Protein AF-A0A8X6URY0-F1 (afdb_monomer)

Foldseek 3Di:
DVCVVVVHDPVVVVCCQCPVQVKDWDQADEDQDDDDPVRVVVVVVVVVVVVVVCVVDVCPVVPDDDDDDDDDDPDDPDDSVVRIDIGGPPDDGHYDHPDDD

Radius of gyration: 21.47 Å; Cα contacts (8 Å, |Δi|>4): 75; chains: 1; bounding box: 41×40×58 Å

Mean predicted aligned error: 8.89 Å

pLDDT: mean 87.48, std 9.93, range [47.62, 98.38]

Solvent-accessible surface area (backbone atoms only — not comparable to full-atom values): 6444 Å² total; per-residue (Å²): 103,73,31,67,78,66,75,44,54,64,63,58,52,48,47,47,38,47,66,78,59,44,34,46,79,43,50,36,45,76,36,84,66,87,74,54,70,68,61,48,52,52,51,48,54,56,47,52,55,53,48,52,50,43,71,74,34,90,58,49,75,78,71,66,82,86,87,85,88,78,88,88,68,98,68,83,94,71,59,66,76,80,49,51,45,80,40,54,71,92,59,74,73,53,76,39,64,54,82,76,130

Structure (mmCIF, N/CA/C/O backbone):
data_AF-A0A8X6URY0-F1
#
_entry.id   AF-A0A8X6URY0-F1
#
loop_
_atom_site.group_PDB
_atom_site.id
_atom_site.type_symbol
_atom_site.label_atom_id
_atom_site.label_alt_id
_atom_site.label_comp_id
_atom_site.label_asym_id
_atom_site.label_entity_id
_atom_site.label_seq_id
_atom_site.pdbx_PDB_ins_code
_atom_site.Cartn_x
_atom_site.Cartn_y
_atom_site.Cartn_z
_atom_site.occupancy
_atom_site.B_iso_or_equiv
_atom_site.auth_seq_id
_atom_site.auth_comp_id
_atom_site.auth_asym_id
_atom_site.auth_atom_id
_atom_site.pdbx_PDB_model_num
ATOM 1 N N . MET A 1 1 ? 14.956 -0.768 -29.115 1.00 71.38 1 MET A N 1
ATOM 2 C CA . MET A 1 1 ? 15.449 -0.031 -27.920 1.00 71.38 1 MET A CA 1
ATOM 3 C C . MET A 1 1 ? 15.527 1.470 -28.208 1.00 71.38 1 MET A C 1
ATOM 5 O O . MET A 1 1 ? 15.714 1.820 -29.358 1.00 71.38 1 MET A O 1
ATOM 9 N N . ILE A 1 2 ? 15.437 2.363 -27.203 1.00 83.38 2 ILE A N 1
ATOM 10 C CA . ILE A 1 2 ? 15.470 3.841 -27.403 1.00 83.38 2 ILE A CA 1
ATOM 11 C C . ILE A 1 2 ? 16.681 4.298 -28.240 1.00 83.38 2 ILE A C 1
ATOM 13 O O . ILE A 1 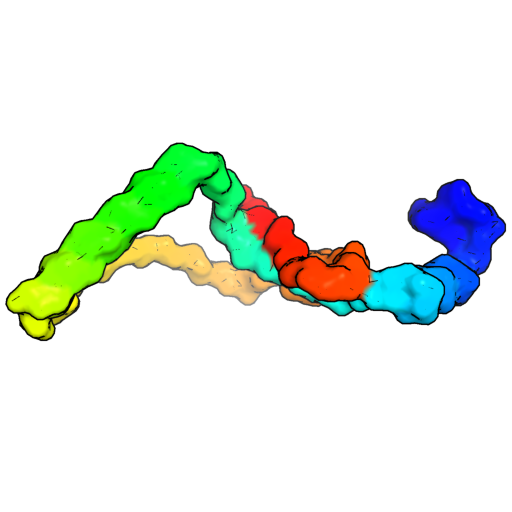2 ? 16.554 5.193 -29.066 1.00 83.38 2 ILE A O 1
ATOM 17 N N . ALA A 1 3 ? 17.841 3.662 -28.049 1.00 88.44 3 ALA A N 1
ATOM 18 C CA . ALA A 1 3 ? 19.056 3.934 -28.817 1.00 88.44 3 ALA A CA 1
ATOM 19 C C . ALA A 1 3 ? 18.894 3.658 -30.322 1.00 88.44 3 ALA A C 1
ATOM 21 O O . ALA A 1 3 ? 19.280 4.488 -31.135 1.00 88.44 3 ALA A O 1
ATOM 22 N N . GLU A 1 4 ? 18.247 2.551 -30.689 1.00 89.06 4 GLU A N 1
ATOM 23 C CA . GLU A 1 4 ? 17.947 2.206 -32.087 1.00 89.06 4 GLU A CA 1
ATOM 24 C C . GLU A 1 4 ? 16.890 3.147 -32.670 1.00 89.06 4 GLU A C 1
ATOM 26 O O . GLU A 1 4 ? 17.037 3.628 -33.786 1.00 89.06 4 GLU A O 1
ATOM 31 N N . SER A 1 5 ? 15.853 3.475 -31.890 1.00 90.75 5 SER A N 1
ATOM 32 C CA . SER A 1 5 ? 14.779 4.383 -32.314 1.00 90.75 5 SER A CA 1
ATOM 33 C C . SER A 1 5 ? 15.276 5.800 -32.608 1.00 90.75 5 SER A C 1
ATOM 35 O O . SER A 1 5 ? 14.699 6.489 -33.442 1.00 90.75 5 SER A O 1
ATOM 37 N N . LEU A 1 6 ? 16.324 6.241 -31.907 1.00 89.75 6 LEU A N 1
ATOM 38 C CA . LEU A 1 6 ? 16.928 7.565 -32.066 1.00 89.75 6 LEU A CA 1
ATOM 39 C C . LEU A 1 6 ? 18.211 7.539 -32.911 1.00 89.75 6 LEU A C 1
ATOM 41 O O . LEU A 1 6 ? 18.820 8.588 -33.095 1.00 89.75 6 LEU A O 1
ATOM 45 N N . ASN A 1 7 ? 18.632 6.367 -33.403 1.00 91.81 7 ASN A N 1
ATOM 46 C CA . ASN A 1 7 ? 19.911 6.151 -34.085 1.00 91.81 7 ASN A CA 1
ATOM 47 C C . ASN A 1 7 ? 21.117 6.751 -33.323 1.00 91.81 7 ASN A C 1
ATOM 49 O O . ASN A 1 7 ? 21.996 7.394 -33.895 1.00 91.81 7 ASN A O 1
ATOM 53 N N . MET A 1 8 ? 21.132 6.577 -31.999 1.00 92.06 8 MET A N 1
ATOM 54 C CA . MET A 1 8 ? 22.154 7.098 -31.086 1.00 92.06 8 MET A CA 1
ATOM 55 C C . MET A 1 8 ? 22.896 5.957 -30.394 1.00 92.06 8 MET A C 1
ATOM 57 O O . MET A 1 8 ? 22.346 4.879 -30.174 1.00 92.06 8 MET A O 1
ATOM 61 N N . SER A 1 9 ? 24.128 6.214 -29.951 1.00 93.62 9 SER A N 1
ATOM 62 C CA . SER A 1 9 ? 24.834 5.258 -29.095 1.00 93.62 9 SER A CA 1
ATOM 63 C C . SER A 1 9 ? 24.127 5.097 -27.739 1.00 93.62 9 SER A C 1
ATOM 65 O O . SER A 1 9 ? 23.539 6.041 -27.200 1.00 93.62 9 SER A O 1
ATOM 67 N N . VAL A 1 10 ? 24.225 3.906 -27.142 1.00 90.44 10 VAL A N 1
ATOM 68 C CA . VAL A 1 10 ? 23.673 3.623 -25.803 1.00 90.44 10 VAL A CA 1
ATOM 69 C C . VAL A 1 10 ? 24.252 4.572 -24.747 1.00 90.44 10 VAL A C 1
ATOM 71 O O . VAL A 1 10 ? 23.518 5.024 -23.867 1.00 90.44 10 VAL A O 1
ATOM 74 N N . GLY A 1 11 ? 25.541 4.915 -24.861 1.00 91.88 11 GLY A N 1
ATOM 75 C CA . GLY A 1 11 ? 26.208 5.884 -23.988 1.00 91.88 11 GLY A CA 1
ATOM 76 C C . GLY A 1 11 ? 25.594 7.277 -24.108 1.00 91.88 11 GLY A C 1
ATOM 77 O O . GLY A 1 11 ? 25.202 7.858 -23.101 1.00 91.88 11 GLY A O 1
ATOM 78 N N . SER A 1 12 ? 25.388 7.765 -25.334 1.00 91.69 12 SER A N 1
ATOM 79 C CA . SER A 1 12 ? 24.755 9.068 -25.585 1.00 91.69 12 SER A CA 1
ATOM 80 C C . SER A 1 12 ? 23.327 9.131 -25.034 1.00 91.69 12 SER A C 1
ATOM 82 O O . SER A 1 12 ? 22.942 10.131 -24.430 1.00 91.69 12 SER A O 1
ATOM 84 N N . VAL A 1 13 ? 22.543 8.056 -25.184 1.00 91.38 13 VAL A N 1
ATOM 85 C CA . VAL A 1 13 ? 21.202 7.962 -24.581 1.00 91.38 13 VAL A CA 1
ATOM 86 C C . VAL A 1 13 ? 21.283 7.957 -23.057 1.00 91.38 13 VAL A C 1
ATOM 88 O O . VAL A 1 13 ? 20.459 8.594 -22.403 1.00 91.38 13 VAL A O 1
ATOM 91 N N . PHE A 1 14 ? 22.258 7.258 -22.471 1.00 90.19 14 PHE A N 1
ATOM 92 C CA . PHE A 1 14 ? 22.448 7.240 -21.025 1.00 90.19 14 PHE A CA 1
ATOM 93 C C . PHE A 1 14 ? 22.741 8.643 -20.487 1.00 90.19 14 PHE A C 1
ATOM 95 O O . PHE A 1 14 ? 21.980 9.096 -19.633 1.00 90.19 14 PHE A O 1
ATOM 102 N N . THR A 1 15 ? 23.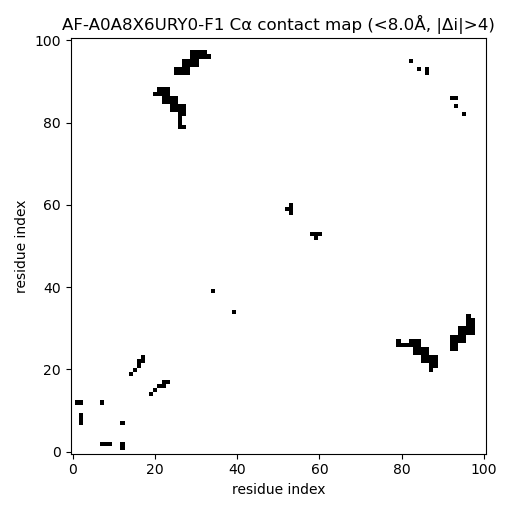739 9.335 -21.047 1.00 93.06 15 THR A N 1
ATOM 103 C CA . THR A 1 15 ? 24.130 10.709 -20.694 1.00 93.06 15 THR A CA 1
ATOM 104 C C . THR A 1 15 ? 22.950 11.666 -20.809 1.00 93.06 15 THR A C 1
ATOM 106 O O . THR A 1 15 ? 22.575 12.292 -19.822 1.00 93.06 15 THR A O 1
ATOM 109 N N . LYS A 1 16 ? 22.258 11.693 -21.959 1.00 90.12 16 LYS A N 1
ATOM 110 C CA . LYS A 1 16 ? 21.069 12.542 -22.160 1.00 90.12 16 LYS A CA 1
ATOM 111 C C . LYS A 1 16 ? 20.006 12.289 -21.088 1.00 90.12 16 LYS A C 1
ATOM 113 O O . LYS A 1 16 ? 19.336 13.197 -20.604 1.00 90.12 16 LYS A O 1
ATOM 118 N N . MET A 1 17 ? 19.823 11.029 -20.710 1.00 89.62 17 MET A N 1
ATOM 119 C CA . MET A 1 17 ? 18.782 10.641 -19.774 1.00 89.62 17 MET A CA 1
ATOM 120 C C . MET A 1 17 ? 19.137 10.970 -18.323 1.00 89.62 17 MET A C 1
ATOM 122 O O . MET A 1 17 ? 18.236 11.335 -17.571 1.00 89.62 17 MET A O 1
ATOM 126 N N . THR A 1 18 ? 20.402 10.842 -17.919 1.00 90.19 18 THR A N 1
ATOM 127 C CA . THR A 1 18 ? 20.851 11.101 -16.541 1.00 90.19 18 THR A CA 1
ATOM 128 C C . THR A 1 18 ? 21.281 12.538 -16.291 1.00 90.19 18 THR A C 1
ATOM 130 O O . THR A 1 18 ? 21.071 13.023 -15.185 1.00 90.19 18 THR A O 1
ATOM 133 N N . GLU A 1 19 ? 21.857 13.216 -17.278 1.00 91.44 19 GLU A N 1
ATOM 134 C CA . GLU A 1 19 ? 22.425 14.559 -17.124 1.00 91.44 19 GLU A CA 1
ATOM 135 C C . GLU A 1 19 ? 21.418 15.621 -17.565 1.00 91.44 19 GLU A C 1
ATOM 137 O O . GLU A 1 19 ? 20.983 16.427 -16.740 1.00 91.44 19 GLU A O 1
ATOM 142 N N . ASP A 1 20 ? 20.945 15.554 -18.812 1.00 91.38 20 ASP A N 1
ATOM 143 C CA . ASP A 1 20 ? 20.034 16.570 -19.352 1.00 91.38 20 ASP A CA 1
ATOM 144 C C . ASP A 1 20 ? 18.624 16.427 -18.770 1.00 91.38 20 ASP A C 1
ATOM 146 O O . ASP A 1 20 ? 18.026 17.388 -18.288 1.00 91.38 20 ASP A O 1
ATOM 150 N N . LEU A 1 21 ? 18.081 15.203 -18.786 1.00 89.56 21 LEU A N 1
ATOM 151 C CA . LEU A 1 21 ? 16.724 14.918 -18.303 1.00 89.56 21 LEU A CA 1
ATOM 152 C C . LEU A 1 21 ? 16.671 14.556 -16.813 1.00 89.56 21 LEU A C 1
ATOM 154 O O . LEU A 1 21 ? 15.578 14.384 -16.264 1.00 89.56 21 LEU A O 1
ATOM 158 N N . LYS A 1 22 ? 17.833 14.396 -16.166 1.00 90.62 22 LYS A N 1
ATOM 159 C CA . LYS A 1 22 ? 17.980 14.072 -14.735 1.00 90.62 22 LYS A CA 1
ATOM 160 C C . LYS A 1 22 ? 17.195 12.832 -14.277 1.00 90.62 22 LYS A C 1
ATOM 162 O O . LYS A 1 22 ? 16.856 12.690 -13.100 1.00 90.62 22 LYS A O 1
ATOM 167 N N . LYS A 1 23 ? 16.889 11.902 -1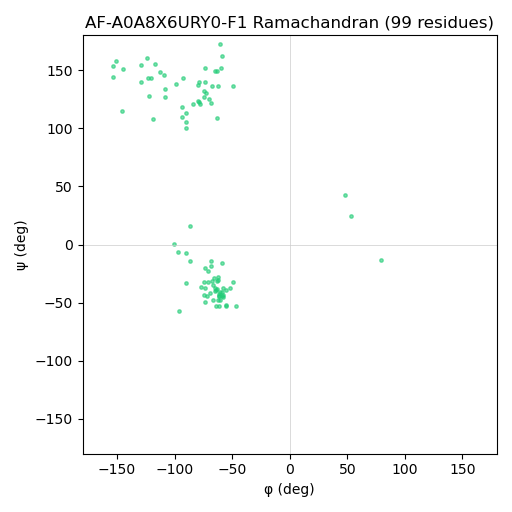5.186 1.00 89.38 23 LYS A N 1
ATOM 168 C CA . LYS A 1 23 ? 16.095 10.707 -14.882 1.00 89.38 23 LYS A CA 1
ATOM 169 C C . LYS A 1 23 ? 16.902 9.703 -14.073 1.00 89.38 23 LYS A C 1
ATOM 171 O O . LYS A 1 23 ? 18.059 9.412 -14.373 1.00 89.38 23 LYS A O 1
ATOM 176 N N . LYS A 1 24 ? 16.242 9.086 -13.095 1.00 86.69 24 LYS A N 1
ATOM 177 C CA . LYS A 1 24 ? 16.812 8.030 -12.249 1.00 86.69 24 LYS A CA 1
ATOM 178 C C . LYS A 1 24 ? 16.181 6.690 -12.599 1.00 86.69 24 LYS A C 1
ATOM 180 O O . LYS A 1 24 ? 15.005 6.627 -12.943 1.00 86.69 24 LYS A O 1
ATOM 185 N N . LYS A 1 25 ? 16.950 5.604 -12.516 1.00 86.25 25 LYS A N 1
ATOM 186 C CA . LYS A 1 25 ? 16.410 4.246 -12.648 1.00 86.25 25 LYS A CA 1
ATOM 187 C C . LYS A 1 25 ? 16.010 3.749 -11.260 1.00 86.25 25 LYS A C 1
ATOM 189 O O . LYS A 1 25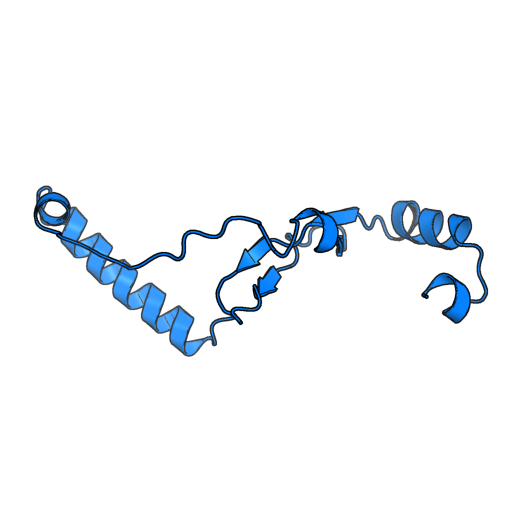 ? 16.878 3.587 -10.408 1.00 86.25 25 LYS A O 1
ATOM 194 N N . LEU A 1 26 ? 14.716 3.547 -11.026 1.00 85.44 26 LEU A N 1
ATOM 195 C CA . LEU A 1 26 ? 14.179 3.084 -9.745 1.00 85.44 26 LEU A CA 1
ATOM 196 C C . LEU A 1 26 ? 13.421 1.772 -9.943 1.00 85.44 26 LEU A C 1
ATOM 198 O O . LEU A 1 26 ? 12.741 1.587 -10.947 1.00 85.44 26 LEU A O 1
ATOM 202 N N . CYS A 1 27 ? 13.530 0.866 -8.972 1.00 83.88 27 CYS A N 1
ATOM 203 C CA . CYS A 1 27 ? 12.677 -0.322 -8.931 1.00 83.88 27 CYS A CA 1
ATOM 204 C C . CYS A 1 27 ? 11.233 0.094 -8.648 1.00 83.88 27 CYS A C 1
ATOM 206 O O . CYS A 1 27 ? 10.997 0.928 -7.762 1.00 83.88 27 CYS A O 1
ATOM 208 N N . ALA A 1 28 ? 10.287 -0.499 -9.375 1.00 84.38 28 ALA A N 1
ATOM 209 C CA . ALA A 1 28 ? 8.879 -0.300 -9.102 1.00 84.38 28 ALA A CA 1
ATOM 210 C C . ALA A 1 28 ? 8.510 -0.829 -7.708 1.00 84.38 28 ALA A C 1
ATOM 212 O O . ALA A 1 28 ? 9.104 -1.771 -7.174 1.00 84.38 28 ALA A O 1
ATOM 213 N N . ARG A 1 29 ? 7.519 -0.191 -7.091 1.00 85.00 29 ARG A N 1
ATOM 214 C CA . ARG A 1 29 ? 6.826 -0.723 -5.925 1.00 85.00 29 ARG A CA 1
ATOM 215 C C . ARG A 1 29 ? 5.806 -1.741 -6.421 1.00 85.00 29 ARG A C 1
ATOM 217 O O . ARG A 1 29 ? 4.947 -1.398 -7.231 1.00 85.00 29 ARG A O 1
ATOM 224 N N . PHE A 1 30 ? 5.898 -2.966 -5.924 1.00 82.56 30 PHE A N 1
ATOM 225 C CA . PHE A 1 30 ? 4.881 -3.975 -6.185 1.00 82.56 30 PHE A CA 1
ATOM 226 C C . PHE A 1 30 ? 3.621 -3.660 -5.395 1.00 82.56 30 PHE A C 1
ATOM 228 O O . PHE A 1 30 ? 3.688 -3.366 -4.201 1.00 82.56 30 PHE A O 1
ATOM 235 N N . VAL A 1 31 ? 2.490 -3.677 -6.092 1.00 84.06 31 VAL A N 1
ATOM 236 C CA . VAL A 1 31 ? 1.155 -3.537 -5.512 1.00 84.06 31 VAL A CA 1
ATOM 237 C C . VAL A 1 31 ? 0.320 -4.759 -5.908 1.00 84.06 31 VAL A C 1
ATOM 239 O O . VAL A 1 31 ? 0.485 -5.248 -7.027 1.00 84.06 31 VAL A O 1
ATOM 242 N N . PRO A 1 32 ? -0.557 -5.275 -5.030 1.00 83.00 32 PRO A N 1
ATOM 243 C CA . PRO A 1 32 ? -1.409 -6.416 -5.370 1.00 83.00 32 PRO A CA 1
ATOM 244 C C . PRO A 1 32 ? -2.394 -6.110 -6.503 1.00 83.00 32 PRO A C 1
ATOM 246 O O . PRO A 1 32 ? -2.616 -6.938 -7.376 1.00 83.00 32 PRO A O 1
ATOM 249 N N . HIS A 1 33 ? -2.960 -4.900 -6.513 1.00 85.50 33 HIS A N 1
ATOM 250 C CA . HIS A 1 33 ? -3.927 -4.475 -7.517 1.00 85.50 33 HIS A CA 1
ATOM 251 C C . HIS A 1 33 ? -3.917 -2.954 -7.689 1.00 85.50 33 HIS A C 1
ATOM 253 O O . HIS A 1 33 ? -3.589 -2.212 -6.757 1.00 85.50 33 HIS A O 1
ATOM 259 N N . THR A 1 34 ? -4.304 -2.482 -8.874 1.00 89.50 34 THR A N 1
ATOM 260 C CA . THR A 1 34 ? -4.559 -1.057 -9.109 1.00 89.50 34 THR A CA 1
ATOM 261 C C . THR A 1 34 ? -6.023 -0.776 -8.813 1.00 89.50 34 THR A C 1
ATOM 263 O O . THR A 1 34 ? -6.892 -1.128 -9.599 1.00 89.50 34 THR A O 1
ATOM 266 N N . LEU A 1 35 ? -6.294 -0.138 -7.677 1.00 91.06 35 LEU A N 1
ATOM 267 C CA . LEU A 1 35 ? -7.662 0.165 -7.260 1.00 91.06 35 LEU A CA 1
ATOM 268 C C . LEU A 1 35 ? -8.263 1.327 -8.085 1.00 91.06 35 LEU A C 1
ATOM 270 O O . LEU A 1 35 ? -7.611 2.380 -8.195 1.00 91.06 35 LEU A O 1
ATOM 274 N N . PRO A 1 36 ? -9.497 1.185 -8.609 1.00 94.06 36 PRO A N 1
ATOM 275 C CA . PRO A 1 36 ? -10.319 2.296 -9.089 1.00 94.06 36 PRO A CA 1
ATOM 276 C C . PRO A 1 36 ? -10.596 3.325 -7.983 1.00 94.06 36 PRO A C 1
ATOM 278 O O . PRO A 1 36 ? -10.441 3.029 -6.798 1.00 94.06 36 PRO A O 1
ATOM 281 N N . SER A 1 37 ? -11.004 4.540 -8.360 1.00 95.69 37 SER A N 1
ATOM 282 C CA . SER A 1 37 ? -11.261 5.631 -7.404 1.00 95.69 37 SER A CA 1
ATOM 283 C C . SER A 1 37 ? -12.327 5.269 -6.367 1.00 95.69 37 SER A C 1
ATOM 285 O O . SER A 1 37 ? -12.079 5.425 -5.180 1.00 95.69 37 SER A O 1
ATOM 287 N N . GLU A 1 38 ? -13.434 4.662 -6.796 1.00 96.81 38 GLU A N 1
ATOM 288 C CA . GLU A 1 38 ? -14.521 4.218 -5.913 1.00 96.81 38 GLU A CA 1
ATOM 289 C C . GLU A 1 38 ? -14.041 3.223 -4.839 1.00 96.81 38 GLU A C 1
ATOM 291 O O . GLU A 1 38 ? -14.313 3.388 -3.653 1.00 96.81 38 GLU A O 1
ATOM 296 N N . GLN A 1 39 ? -13.224 2.231 -5.217 1.00 96.56 39 GLN A N 1
ATOM 297 C CA . GLN A 1 39 ? -12.651 1.282 -4.251 1.00 96.56 39 GLN A CA 1
ATOM 298 C C . GLN A 1 39 ? -11.686 1.957 -3.267 1.00 96.56 39 GLN A C 1
ATOM 300 O O . GLN A 1 39 ? -11.520 1.485 -2.143 1.00 96.56 39 GLN A O 1
ATOM 305 N N . LYS A 1 40 ? -11.017 3.045 -3.668 1.00 96.19 40 LYS A N 1
ATOM 306 C CA . LYS A 1 40 ? -10.168 3.822 -2.753 1.00 96.19 40 LYS A CA 1
ATOM 307 C C . LYS A 1 40 ? -11.012 4.596 -1.753 1.00 96.19 40 LYS A C 1
ATOM 309 O O . LYS A 1 40 ? -10.679 4.571 -0.576 1.00 96.19 40 LYS A O 1
ATOM 314 N N . GLU A 1 41 ? -12.080 5.237 -2.213 1.00 97.88 41 GLU A N 1
ATOM 315 C CA . GLU A 1 41 ? -13.010 5.981 -1.359 1.00 97.88 41 GLU A CA 1
ATOM 316 C C . GLU A 1 41 ? -13.661 5.057 -0.333 1.00 97.88 41 GLU A C 1
ATOM 318 O O . GLU A 1 41 ? -13.581 5.326 0.862 1.00 97.88 41 GLU A O 1
ATOM 323 N N . HIS A 1 42 ? -14.166 3.898 -0.766 1.00 97.88 42 HIS A N 1
ATOM 324 C CA . HIS A 1 42 ? -14.717 2.899 0.150 1.00 97.88 42 HIS A CA 1
ATOM 325 C C . HIS A 1 42 ? -13.684 2.432 1.184 1.00 97.88 42 HIS A C 1
ATOM 327 O O . HIS A 1 42 ? -14.000 2.271 2.359 1.00 97.88 42 HIS A O 1
ATOM 333 N N . ARG A 1 43 ? -12.425 2.217 0.778 1.00 97.50 43 ARG A N 1
ATOM 334 C CA . ARG A 1 43 ? -11.361 1.838 1.721 1.00 97.50 43 ARG A CA 1
ATOM 335 C C . ARG A 1 43 ? -11.056 2.936 2.732 1.00 97.50 43 ARG A C 1
ATOM 337 O O . ARG A 1 43 ? -10.743 2.592 3.867 1.00 97.50 43 ARG A O 1
ATOM 344 N N . ILE A 1 44 ? -11.090 4.206 2.328 1.00 98.06 44 ILE A N 1
ATOM 345 C CA . ILE A 1 44 ? -10.890 5.337 3.241 1.00 98.06 44 ILE A CA 1
ATOM 346 C C . ILE A 1 44 ? -12.020 5.350 4.267 1.00 98.06 44 ILE A C 1
ATOM 348 O O . ILE A 1 44 ? -11.720 5.251 5.450 1.00 98.06 44 ILE A O 1
ATOM 352 N N . ALA A 1 45 ? -13.276 5.324 3.814 1.00 98.31 45 ALA A N 1
ATOM 353 C CA . ALA A 1 45 ? -14.444 5.327 4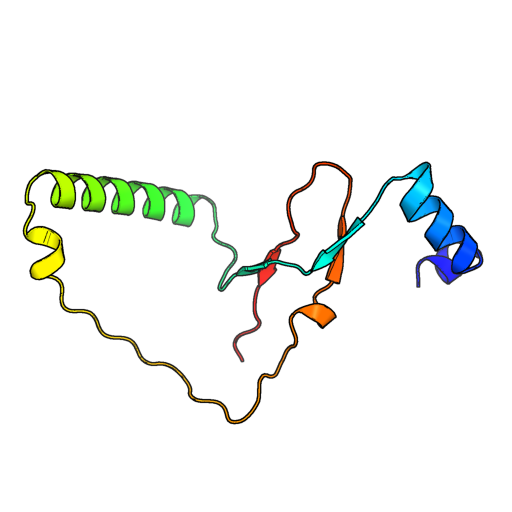.694 1.00 98.31 45 ALA A CA 1
ATOM 354 C C . ALA A 1 45 ? -14.402 4.179 5.719 1.00 98.31 45 ALA A C 1
ATOM 356 O O . ALA A 1 45 ? -14.425 4.418 6.921 1.00 98.31 45 ALA A O 1
ATOM 357 N N . SER A 1 46 ? -14.197 2.933 5.270 1.00 97.81 46 SER A N 1
ATOM 358 C CA . SER A 1 46 ? -14.089 1.796 6.198 1.00 97.81 46 SER A CA 1
ATOM 359 C C . SER A 1 46 ? -12.901 1.910 7.160 1.00 97.81 46 SER A C 1
ATOM 361 O O . SER A 1 46 ? -12.957 1.383 8.265 1.00 97.81 46 SER A O 1
ATOM 363 N N . SER A 1 47 ? -11.803 2.554 6.750 1.00 97.88 47 SER A N 1
ATOM 364 C CA . SER A 1 47 ? -10.649 2.749 7.637 1.00 97.88 47 SER A CA 1
ATOM 365 C C . SER A 1 47 ? -10.931 3.812 8.694 1.00 97.88 47 SER A C 1
ATOM 367 O O . SER A 1 47 ? -10.502 3.641 9.829 1.00 97.88 47 SER A O 1
ATOM 369 N N . GLU A 1 48 ? -11.644 4.883 8.343 1.00 98.38 48 GLU A N 1
ATOM 370 C CA . GLU A 1 48 ? -12.070 5.923 9.287 1.00 98.38 48 GLU A CA 1
ATOM 371 C C . GLU A 1 48 ? -12.981 5.336 10.372 1.00 98.38 48 GLU A C 1
ATOM 373 O O . GLU A 1 48 ? -12.728 5.562 11.555 1.00 98.38 48 GLU A O 1
ATOM 378 N N . ASP A 1 49 ? -13.941 4.488 9.991 1.00 97.81 49 ASP A N 1
ATOM 379 C CA . ASP A 1 49 ? -14.820 3.788 10.936 1.00 97.81 49 ASP A CA 1
ATOM 380 C C . ASP A 1 49 ? -14.033 2.872 11.891 1.00 97.81 49 ASP A C 1
ATOM 382 O O . ASP A 1 49 ? -14.256 2.872 13.103 1.00 97.81 49 ASP A O 1
ATOM 386 N N . LEU A 1 50 ? -13.073 2.102 11.360 1.00 97.38 50 LEU A N 1
ATOM 387 C CA . LEU A 1 50 ? -12.231 1.211 12.166 1.00 97.38 50 LEU A CA 1
ATOM 388 C C . LEU A 1 50 ? -11.308 1.977 13.122 1.00 97.38 50 LEU A C 1
ATOM 390 O O . LEU A 1 50 ? -11.045 1.495 14.223 1.00 97.38 50 LEU A O 1
ATOM 394 N N . ILE A 1 51 ? -10.808 3.145 12.709 1.00 97.69 51 ILE A N 1
ATOM 395 C CA . ILE A 1 51 ? -10.001 4.018 13.570 1.00 97.69 51 ILE A CA 1
ATOM 396 C C . ILE A 1 51 ? -10.867 4.562 14.705 1.00 97.69 51 ILE A C 1
ATOM 398 O O . ILE A 1 51 ? -10.468 4.447 15.860 1.00 97.69 51 ILE A O 1
ATOM 402 N N . ALA A 1 52 ? -12.066 5.066 14.402 1.00 97.94 52 ALA A N 1
ATOM 403 C CA . ALA A 1 52 ? -12.985 5.568 15.421 1.00 97.94 52 ALA A CA 1
ATOM 404 C C . ALA A 1 52 ? -13.342 4.489 16.460 1.00 97.94 52 ALA A C 1
ATOM 406 O O . ALA A 1 52 ? -13.288 4.750 17.659 1.00 97.94 52 ALA A O 1
ATOM 407 N N . ALA A 1 53 ? -13.618 3.258 16.014 1.00 96.44 53 ALA A N 1
ATOM 408 C CA . ALA A 1 53 ? -13.887 2.132 16.910 1.00 96.44 53 ALA A CA 1
ATOM 409 C C . ALA A 1 53 ? -12.681 1.776 17.802 1.00 96.44 53 ALA A C 1
ATOM 411 O O . ALA A 1 53 ? -12.847 1.449 18.977 1.00 96.44 53 ALA A O 1
ATOM 412 N N . ALA A 1 54 ? -11.462 1.851 17.258 1.00 96.69 54 ALA A N 1
ATOM 413 C CA . ALA A 1 54 ? -10.239 1.597 18.014 1.00 96.69 54 ALA A CA 1
ATOM 414 C C . ALA A 1 54 ? -9.918 2.708 19.030 1.00 96.69 54 ALA A C 1
ATOM 416 O O . ALA A 1 54 ? -9.351 2.418 20.083 1.00 96.69 54 ALA A O 1
ATOM 417 N N . ASP A 1 55 ? -10.273 3.956 18.719 1.00 97.19 55 ASP A N 1
ATOM 418 C CA . ASP A 1 55 ? -10.109 5.098 19.622 1.00 97.19 55 ASP A CA 1
ATOM 419 C C . ASP A 1 55 ? -11.145 5.081 20.761 1.00 97.19 55 ASP A C 1
ATOM 421 O O . ASP A 1 55 ? -10.841 5.511 21.876 1.00 97.19 55 ASP A O 1
ATOM 425 N N . GLU A 1 56 ? -12.353 4.566 20.506 1.00 97.75 56 GLU A N 1
ATOM 426 C CA . GLU A 1 56 ? -13.421 4.445 21.506 1.00 97.75 56 GLU A CA 1
ATOM 427 C C . GLU A 1 56 ? -13.160 3.314 22.516 1.00 97.75 56 GLU A C 1
ATOM 429 O O . GLU A 1 56 ? -13.327 3.516 23.722 1.00 97.75 56 GLU A O 1
ATOM 434 N N . ASP A 1 57 ? -12.717 2.139 22.053 1.00 96.94 57 ASP A N 1
ATOM 435 C CA . ASP A 1 57 ? -12.404 0.993 22.914 1.00 96.94 57 ASP A CA 1
ATOM 436 C C . ASP A 1 57 ? -10.923 0.574 22.807 1.00 96.94 57 ASP A C 1
ATOM 438 O O . ASP A 1 57 ? -10.525 -0.101 21.851 1.00 96.94 57 ASP A O 1
ATOM 442 N N . PRO A 1 58 ? -10.106 0.831 23.851 1.00 95.00 58 PRO A N 1
ATOM 443 C CA . PRO A 1 58 ? -8.712 0.386 23.912 1.00 95.00 58 PRO A CA 1
ATOM 444 C C . PRO A 1 58 ? -8.510 -1.136 23.803 1.00 95.00 58 PRO A C 1
ATOM 446 O O . PRO A 1 58 ? -7.383 -1.601 23.598 1.00 95.00 58 PRO A O 1
ATOM 449 N N . ASN A 1 59 ? -9.559 -1.943 23.994 1.00 96.62 59 ASN A N 1
ATOM 450 C CA . ASN A 1 59 ? -9.514 -3.394 23.838 1.00 96.62 59 ASN A CA 1
ATOM 451 C C . ASN A 1 59 ? -10.009 -3.887 22.477 1.00 96.62 59 ASN A C 1
ATOM 453 O O . ASN A 1 59 ? -9.817 -5.073 22.203 1.00 96.62 59 ASN A O 1
ATOM 457 N N . PHE A 1 60 ? -10.547 -3.023 21.611 1.00 96.75 60 PHE A N 1
ATOM 458 C CA . PHE A 1 60 ? -11.101 -3.385 20.304 1.00 96.75 60 PHE A CA 1
ATOM 459 C C . PHE A 1 60 ? -10.169 -4.324 19.528 1.00 96.75 60 PHE A C 1
ATOM 461 O O . PHE A 1 60 ? -10.539 -5.450 19.194 1.00 96.75 60 PHE A O 1
ATOM 468 N N . LEU A 1 61 ? -8.900 -3.932 19.367 1.00 96.62 61 LEU A N 1
ATOM 469 C CA . LEU A 1 61 ? -7.901 -4.726 18.644 1.00 96.62 61 LEU A CA 1
ATOM 470 C C . LEU A 1 61 ? -7.615 -6.098 19.275 1.00 96.62 61 LEU A C 1
ATOM 472 O O . LEU A 1 61 ? -7.256 -7.028 18.559 1.00 96.62 61 LEU A O 1
ATOM 476 N N . LYS A 1 62 ? -7.777 -6.254 20.595 1.00 96.75 62 LYS A N 1
ATOM 477 C CA . LYS A 1 62 ? -7.544 -7.533 21.293 1.00 96.75 62 LYS A CA 1
ATOM 478 C C . LYS A 1 62 ? -8.650 -8.552 21.031 1.00 96.75 62 LYS A C 1
ATOM 480 O O . LYS A 1 62 ? -8.439 -9.740 21.255 1.00 96.75 62 LYS A O 1
ATOM 485 N N . THR A 1 63 ? -9.820 -8.093 20.595 1.00 96.50 63 THR A N 1
ATOM 486 C CA . THR A 1 63 ? -10.968 -8.957 20.287 1.00 96.50 63 THR A CA 1
ATOM 487 C C . THR A 1 63 ? -10.943 -9.491 18.856 1.00 96.50 63 THR A C 1
ATOM 489 O O . THR A 1 63 ? -11.661 -10.440 18.542 1.00 96.50 63 THR A O 1
ATOM 492 N N . ILE A 1 64 ? -10.105 -8.916 17.988 1.00 96.50 64 ILE A N 1
ATOM 493 C CA . ILE A 1 64 ? -10.039 -9.282 16.575 1.00 96.50 64 ILE A CA 1
ATOM 494 C C . ILE A 1 64 ? -9.260 -10.589 16.415 1.00 96.50 64 ILE A C 1
ATOM 496 O O . ILE A 1 64 ? -8.073 -10.672 16.726 1.00 96.50 64 ILE A O 1
ATOM 500 N N . VAL A 1 65 ? -9.921 -11.597 15.848 1.00 96.81 65 VAL A N 1
ATOM 501 C CA . VAL A 1 65 ? -9.291 -12.828 15.359 1.00 96.81 65 VAL A CA 1
ATOM 502 C C . VAL A 1 65 ? -9.316 -12.790 13.833 1.00 96.81 65 VAL A C 1
ATOM 504 O O . VAL A 1 65 ? -10.371 -12.585 13.239 1.00 96.81 65 VAL A O 1
ATOM 507 N N . THR A 1 66 ? -8.160 -12.972 13.195 1.00 97.25 66 THR A N 1
ATOM 508 C CA . THR A 1 66 ? -8.024 -12.968 11.730 1.00 97.25 66 THR A CA 1
ATOM 509 C C . THR A 1 66 ? -7.271 -14.204 11.246 1.00 97.25 66 THR A C 1
ATOM 511 O O . THR A 1 66 ? -6.473 -14.782 11.985 1.00 97.25 66 THR A O 1
ATOM 514 N N . GLY A 1 67 ? -7.526 -14.604 10.005 1.00 96.25 67 GLY A N 1
ATOM 515 C CA . GLY A 1 67 ? -6.852 -15.702 9.325 1.00 96.25 67 GLY A CA 1
ATOM 516 C C . GLY A 1 67 ? -6.894 -15.484 7.816 1.00 96.25 67 GLY A C 1
ATOM 517 O O . GLY A 1 67 ? -7.868 -14.941 7.300 1.00 96.25 67 GLY A O 1
ATOM 518 N N . ASP A 1 68 ? -5.825 -15.882 7.131 1.00 95.94 68 ASP A N 1
ATOM 519 C CA . ASP A 1 68 ? -5.711 -15.866 5.672 1.00 95.94 68 ASP A CA 1
ATOM 520 C C . ASP A 1 68 ? -4.760 -16.989 5.235 1.00 95.94 68 ASP A C 1
ATOM 522 O O . ASP A 1 68 ? -3.931 -17.461 6.024 1.00 95.94 68 ASP A O 1
ATOM 526 N N . GLU A 1 69 ? -4.875 -17.419 3.986 1.00 93.88 69 GLU A N 1
ATOM 527 C CA . GLU A 1 69 ? -4.044 -18.472 3.410 1.00 93.88 69 GLU A CA 1
ATOM 528 C C . GLU A 1 69 ? -2.911 -17.863 2.580 1.00 93.88 69 GLU A C 1
ATOM 530 O O . GLU A 1 69 ? -3.094 -16.914 1.820 1.00 93.88 69 GLU A O 1
ATOM 535 N N . SER A 1 70 ? -1.707 -18.424 2.702 1.00 86.25 70 SER A N 1
ATOM 536 C CA . SER A 1 70 ? -0.552 -17.992 1.916 1.00 86.25 70 SER A CA 1
ATOM 537 C C . SER A 1 70 ? 0.116 -19.182 1.247 1.00 86.25 70 SER A C 1
ATOM 539 O O . SER A 1 70 ? 0.282 -20.244 1.847 1.00 86.25 70 SER A O 1
ATOM 541 N N . TRP A 1 71 ? 0.532 -18.993 -0.004 1.00 85.69 71 TRP A N 1
ATOM 542 C CA . TRP A 1 71 ? 1.285 -19.995 -0.749 1.00 85.69 71 TRP A CA 1
ATOM 543 C C . TRP A 1 71 ? 2.756 -19.998 -0.320 1.00 85.69 71 TRP A C 1
ATOM 545 O O . TRP A 1 71 ? 3.459 -18.995 -0.461 1.00 85.69 71 TRP A O 1
ATOM 555 N N . CYS A 1 72 ? 3.252 -21.149 0.133 1.00 83.88 72 CYS A N 1
ATOM 556 C CA . CYS A 1 72 ? 4.675 -21.375 0.391 1.00 83.88 72 CYS A CA 1
ATOM 557 C C . CYS A 1 72 ? 5.354 -21.908 -0.876 1.00 83.88 72 CYS A C 1
ATOM 559 O O . CYS A 1 72 ? 5.245 -23.089 -1.198 1.00 8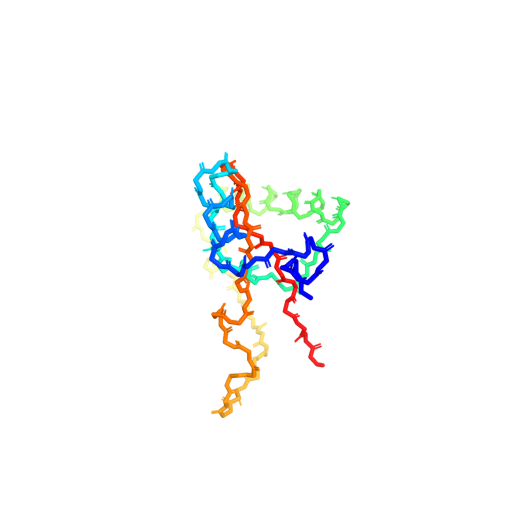3.88 72 CYS A O 1
ATOM 561 N N . LEU A 1 73 ? 6.038 -21.026 -1.607 1.00 82.56 73 LEU A N 1
ATOM 562 C CA . LEU A 1 73 ? 6.777 -21.385 -2.820 1.00 82.56 73 LEU A CA 1
ATOM 563 C C . LEU A 1 73 ? 8.240 -21.716 -2.499 1.00 82.56 73 LEU A C 1
ATOM 565 O O . LEU A 1 73 ? 8.869 -21.045 -1.685 1.00 82.56 73 LEU A O 1
ATOM 569 N N . GLU A 1 74 ? 8.801 -22.698 -3.203 1.00 85.56 74 GLU A N 1
ATOM 570 C CA . GLU A 1 74 ? 10.224 -23.067 -3.112 1.00 85.56 74 GLU A CA 1
ATOM 571 C C . GLU A 1 74 ? 11.159 -22.008 -3.744 1.00 85.56 74 GLU A C 1
ATOM 573 O O . GLU A 1 74 ? 12.330 -21.904 -3.385 1.00 85.56 74 GLU A O 1
ATOM 578 N N . TYR A 1 75 ? 10.641 -21.178 -4.660 1.00 79.81 75 TYR A N 1
ATOM 579 C CA . TYR A 1 75 ? 11.386 -20.151 -5.400 1.00 79.81 75 TYR A CA 1
ATOM 580 C C . TYR A 1 75 ? 10.536 -18.885 -5.655 1.00 79.81 75 TYR A C 1
ATOM 582 O O . TYR A 1 75 ? 9.315 -18.972 -5.786 1.00 79.81 75 TYR A O 1
ATOM 590 N N . ASP A 1 76 ? 11.180 -17.709 -5.759 1.00 72.69 76 ASP A N 1
ATOM 591 C CA . ASP A 1 76 ? 10.527 -16.416 -6.048 1.00 72.69 76 ASP A CA 1
ATOM 592 C C . ASP A 1 76 ? 10.531 -16.081 -7.558 1.00 72.69 76 ASP A C 1
ATOM 594 O O . ASP A 1 76 ? 11.587 -15.740 -8.104 1.00 72.69 76 ASP A O 1
ATOM 598 N N . PRO A 1 77 ? 9.371 -16.120 -8.247 1.00 68.12 77 PRO A N 1
ATOM 599 C CA . PRO A 1 77 ? 9.280 -16.020 -9.705 1.00 68.12 77 PRO A CA 1
ATOM 600 C C . PRO A 1 77 ? 9.644 -14.657 -10.309 1.00 68.12 77 PRO A C 1
ATOM 602 O O . PRO A 1 77 ? 9.838 -14.580 -11.522 1.00 68.12 77 PRO A O 1
ATOM 605 N N . GLU A 1 78 ? 9.742 -13.578 -9.525 1.00 68.38 78 GLU A N 1
ATOM 606 C CA . GLU A 1 78 ? 10.103 -12.264 -10.071 1.00 68.38 78 GLU A CA 1
ATOM 607 C C . GLU A 1 78 ? 10.946 -11.438 -9.094 1.00 68.38 78 GLU A C 1
ATOM 609 O O . GLU A 1 78 ? 10.483 -10.987 -8.046 1.00 68.38 78 GLU A O 1
ATOM 614 N N . THR A 1 79 ? 12.198 -11.158 -9.469 1.00 73.06 79 THR A N 1
ATOM 615 C CA . THR A 1 79 ? 13.098 -10.382 -8.609 1.00 73.06 79 THR A CA 1
ATOM 616 C C . THR A 1 79 ? 12.800 -8.886 -8.714 1.00 73.06 79 THR A C 1
ATOM 618 O O . THR A 1 79 ? 12.676 -8.317 -9.801 1.00 73.06 79 THR A O 1
ATOM 621 N N . LYS A 1 80 ? 12.789 -8.180 -7.577 1.00 74.38 80 LYS A N 1
ATOM 622 C CA . LYS A 1 80 ? 12.546 -6.724 -7.501 1.00 74.38 80 LYS A CA 1
ATOM 623 C C . LYS A 1 80 ? 13.396 -5.901 -8.480 1.00 74.38 80 LYS A C 1
ATOM 625 O O . LYS A 1 80 ? 12.941 -4.877 -8.987 1.00 74.38 80 LYS A O 1
ATOM 630 N N . ARG A 1 81 ? 14.616 -6.355 -8.789 1.00 74.38 81 ARG A N 1
ATOM 631 C CA . ARG A 1 81 ? 15.548 -5.691 -9.715 1.00 74.38 81 ARG A CA 1
ATOM 632 C C . ARG A 1 81 ? 15.066 -5.706 -11.173 1.00 74.38 81 ARG A C 1
ATOM 634 O O . ARG A 1 81 ? 15.340 -4.749 -11.903 1.00 74.38 81 ARG A O 1
ATOM 641 N N . GLN A 1 82 ? 14.325 -6.737 -11.582 1.00 78.06 82 GLN A N 1
ATOM 642 C CA . GLN A 1 82 ? 13.739 -6.845 -12.925 1.00 78.06 82 GLN A CA 1
ATOM 643 C C . GLN A 1 82 ? 12.617 -5.818 -13.160 1.00 78.06 82 GLN A C 1
ATOM 645 O O . GLN A 1 82 ? 12.334 -5.478 -14.301 1.00 78.06 82 GLN A O 1
ATOM 650 N N . SER A 1 83 ? 12.050 -5.233 -12.099 1.00 76.31 83 SER A N 1
ATOM 651 C CA . SER A 1 83 ? 10.999 -4.203 -12.175 1.00 76.31 83 SER A CA 1
ATOM 652 C C . SER A 1 83 ? 11.509 -2.760 -12.307 1.00 76.31 83 SER A C 1
ATOM 654 O O . SER A 1 83 ? 10.799 -1.802 -12.003 1.00 76.31 83 SER A O 1
ATOM 656 N N . SER A 1 84 ? 12.781 -2.576 -12.665 1.00 81.94 84 SER A N 1
ATOM 657 C CA . SER A 1 84 ? 13.417 -1.259 -12.647 1.00 81.94 84 SER A CA 1
ATOM 658 C C . SER A 1 84 ? 13.153 -0.440 -13.907 1.00 81.94 84 SER A C 1
ATOM 660 O O . SER A 1 84 ? 13.564 -0.798 -15.009 1.00 81.94 84 SER A O 1
ATOM 662 N N . GLU A 1 85 ? 12.552 0.731 -13.718 1.00 84.50 85 GLU A N 1
ATOM 663 C CA . GLU A 1 85 ? 12.144 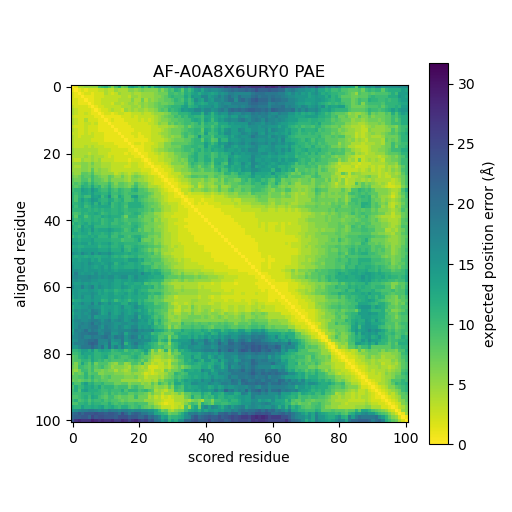1.650 -14.780 1.00 84.50 85 GLU A CA 1
ATOM 664 C C . GLU A 1 85 ? 12.757 3.040 -14.576 1.00 84.50 85 GLU A C 1
ATOM 666 O O . GLU A 1 85 ? 13.218 3.396 -13.486 1.00 84.50 85 GLU A O 1
ATOM 671 N N . ARG A 1 86 ? 12.813 3.844 -15.644 1.00 80.88 86 ARG A N 1
ATOM 672 C CA . ARG A 1 86 ? 13.418 5.184 -15.599 1.00 80.88 86 ARG A CA 1
ATOM 673 C C . ARG A 1 86 ? 12.355 6.239 -15.309 1.00 80.88 86 ARG A C 1
ATOM 675 O O . ARG A 1 86 ? 11.444 6.445 -16.102 1.00 80.88 86 ARG A O 1
ATOM 682 N N . THR A 1 87 ? 12.512 6.934 -14.190 1.00 83.88 87 THR A N 1
ATOM 683 C CA . THR A 1 87 ? 11.561 7.904 -13.633 1.00 83.88 87 THR A CA 1
ATOM 684 C C . THR A 1 87 ? 12.137 9.321 -13.675 1.00 83.88 87 THR A C 1
ATOM 686 O O . THR A 1 87 ? 13.355 9.521 -13.616 1.00 83.88 87 THR A O 1
ATOM 689 N N . SER A 1 88 ? 11.251 10.304 -13.840 1.00 83.19 88 SER A N 1
ATOM 690 C CA . SER A 1 88 ? 11.598 11.725 -13.838 1.00 83.19 88 SER A CA 1
ATOM 691 C C . SER A 1 88 ? 11.924 12.230 -12.425 1.00 83.19 88 SER A C 1
ATOM 693 O O . SER A 1 88 ? 11.352 11.728 -11.454 1.00 83.19 88 SER A O 1
ATOM 695 N N . PRO A 1 89 ? 12.779 13.261 -12.292 1.00 77.44 89 PRO A N 1
ATOM 696 C CA . PRO A 1 89 ? 12.991 13.947 -11.018 1.00 77.44 89 PRO A CA 1
ATOM 697 C C . PRO A 1 89 ? 11.669 14.336 -10.349 1.00 77.44 89 PRO A C 1
ATOM 699 O O . PRO A 1 89 ? 10.755 14.817 -11.015 1.00 77.44 89 PRO A O 1
ATOM 702 N N . GLY A 1 90 ? 11.561 14.118 -9.038 1.00 78.69 90 GLY A N 1
ATOM 703 C CA . GLY A 1 90 ? 10.381 14.487 -8.247 1.00 78.69 90 GLY A CA 1
ATOM 704 C C . GLY A 1 90 ? 9.190 13.527 -8.348 1.00 78.69 90 GLY A C 1
ATOM 705 O O . GLY A 1 90 ? 8.303 13.591 -7.501 1.00 78.69 90 GLY A O 1
ATOM 706 N N . LYS A 1 91 ? 9.163 12.590 -9.309 1.00 77.50 91 LYS A N 1
ATOM 707 C CA . LYS A 1 91 ? 8.140 11.535 -9.320 1.00 77.50 91 LYS A CA 1
ATOM 708 C C . LYS A 1 91 ? 8.473 10.431 -8.318 1.00 77.50 91 LYS A C 1
ATOM 710 O O . LYS A 1 91 ? 9.620 10.000 -8.194 1.00 77.50 91 LYS A O 1
ATOM 715 N N . GLY A 1 92 ? 7.432 9.945 -7.642 1.00 77.88 92 GLY A N 1
ATOM 716 C CA . GLY A 1 92 ? 7.504 8.765 -6.785 1.00 77.88 92 GLY A CA 1
ATOM 717 C C . GLY A 1 92 ? 7.917 7.504 -7.551 1.00 77.88 92 GLY A C 1
ATOM 718 O O . GLY A 1 92 ? 8.036 7.492 -8.780 1.00 77.88 92 GLY A O 1
ATOM 719 N N . ARG A 1 93 ? 8.147 6.415 -6.812 1.00 81.12 93 ARG A N 1
ATOM 720 C CA . ARG A 1 93 ? 8.494 5.124 -7.420 1.00 81.12 93 ARG A CA 1
ATOM 721 C C . ARG A 1 93 ? 7.340 4.645 -8.314 1.00 81.12 93 ARG A C 1
ATOM 723 O O . ARG A 1 93 ? 6.190 4.739 -7.879 1.00 81.12 93 ARG A O 1
ATOM 730 N N . PRO A 1 94 ? 7.628 4.123 -9.520 1.00 82.62 94 PRO A N 1
ATOM 731 C CA . PRO A 1 94 ? 6.595 3.539 -10.368 1.00 82.62 94 PRO A CA 1
ATOM 732 C C . PRO A 1 94 ? 5.923 2.378 -9.631 1.00 82.62 94 PRO A C 1
ATOM 734 O O . PRO A 1 94 ? 6.533 1.762 -8.758 1.00 82.62 94 PRO A O 1
ATOM 737 N N . MET A 1 95 ? 4.661 2.100 -9.941 1.00 84.31 95 MET A N 1
ATOM 738 C CA . MET A 1 95 ? 3.925 0.980 -9.358 1.00 84.31 95 MET A CA 1
ATOM 739 C C . MET A 1 95 ? 3.749 -0.096 -10.417 1.00 84.31 95 MET A C 1
ATOM 741 O O . MET A 1 95 ? 3.367 0.214 -11.542 1.00 84.31 95 MET A O 1
ATOM 745 N N . LYS A 1 96 ? 4.023 -1.345 -10.048 1.00 82.31 96 LYS A N 1
ATOM 746 C CA . LYS A 1 96 ? 3.802 -2.508 -10.906 1.00 82.31 96 LYS A CA 1
ATOM 747 C C . LYS A 1 96 ? 2.859 -3.458 -10.183 1.00 82.31 96 LYS A C 1
ATOM 749 O O . LYS A 1 96 ? 3.099 -3.788 -9.021 1.00 82.31 96 LYS A O 1
ATOM 754 N N . VAL A 1 97 ? 1.784 -3.861 -10.854 1.00 75.94 97 VAL A N 1
ATOM 755 C CA . VAL A 1 97 ? 0.888 -4.898 -10.333 1.00 75.94 97 VAL A CA 1
ATOM 756 C C . VAL A 1 97 ? 1.645 -6.217 -10.389 1.00 75.94 97 VAL A C 1
ATOM 758 O O . VAL A 1 97 ? 2.179 -6.567 -11.445 1.00 75.94 97 VAL A O 1
ATOM 761 N N . ARG A 1 98 ? 1.745 -6.922 -9.258 1.00 70.38 98 ARG A N 1
ATOM 762 C CA . ARG A 1 98 ? 2.328 -8.267 -9.261 1.00 70.38 98 ARG A CA 1
ATOM 763 C C . ARG A 1 98 ? 1.353 -9.166 -10.017 1.00 70.38 98 ARG A C 1
ATOM 765 O O . ARG A 1 98 ? 0.186 -9.237 -9.641 1.00 70.38 98 ARG A O 1
ATOM 772 N N . ALA A 1 99 ? 1.810 -9.807 -11.089 1.00 59.53 99 ALA A N 1
ATOM 773 C CA . ALA A 1 99 ? 1.000 -10.817 -11.750 1.00 59.53 99 ALA A CA 1
ATOM 774 C C . ALA A 1 99 ? 0.788 -11.959 -10.747 1.00 59.53 99 ALA A C 1
ATOM 776 O O . ALA A 1 99 ? 1.739 -12.661 -10.405 1.00 59.53 99 ALA A O 1
ATOM 777 N N . SER A 1 100 ? -0.433 -12.097 -10.233 1.00 54.78 100 SER A N 1
ATOM 778 C CA . SER A 1 100 ? -0.859 -13.380 -9.680 1.00 54.78 100 SER A CA 1
ATOM 7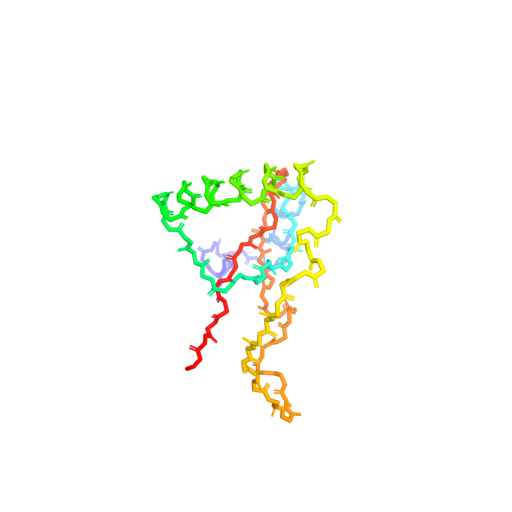79 C C . SER A 1 100 ? -1.111 -14.281 -10.881 1.00 54.78 100 SER A C 1
ATOM 781 O O . SER A 1 100 ? -1.758 -13.848 -11.836 1.00 54.78 100 SER A O 1
ATOM 783 N N . LYS A 1 101 ? -0.492 -15.461 -10.883 1.00 47.62 101 LYS A N 1
ATOM 784 C CA . LYS A 1 101 ? -0.869 -16.507 -11.831 1.00 47.62 101 LYS A CA 1
ATOM 785 C C . LYS A 1 101 ? -2.241 -17.044 -11.465 1.00 47.62 101 LYS A C 1
ATOM 787 O O . LYS A 1 101 ? -2.514 -17.101 -10.246 1.00 47.62 101 LYS A O 1
#

Organism: Nephila pilipes (NCBI:txid299642)

Secondary structure (DSSP, 8-state):
-HHHHTT--HHHHHHIIIIIS--EEEEPEEES----HHHHHHHHHHHHHHHHHHHH-TTHHHH----------SS-SS-GGGGEEEE-TTPPPPEEE----

Sequence (101 aa):
MIAESLNMSVGSVFTKMTEDLKKKKLCARFVPHTLPSEQKEHRIASSEDLIAAADEDPNFLKTIVTGDESWCLEYDPETKRQSSERTSPGKGRPMKVRA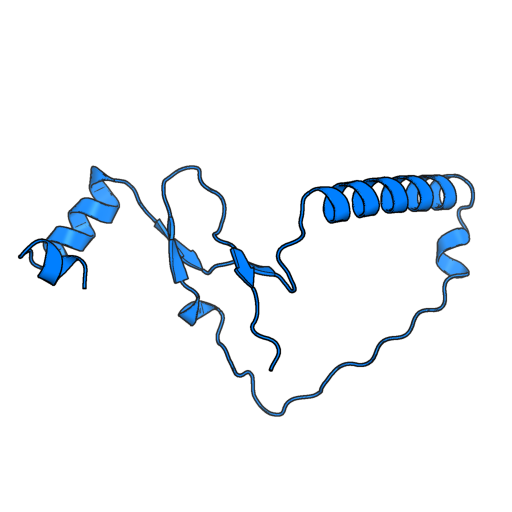SK

InterPro domains:
  IPR036397 Ribonuclease H superfamily [G3DSA:3.30.420.10] (32-101)
  IPR052709 Transposase-Methyltransferase Hybrid [PTHR46060] (1-97)